Protein AF-A0A1E3QME3-F1 (afdb_monomer)

Structure (mmCIF, N/CA/C/O backbone):
data_AF-A0A1E3QME3-F1
#
_entry.id   AF-A0A1E3QME3-F1
#
loop_
_atom_site.group_PDB
_atom_site.id
_atom_site.type_symbol
_atom_site.label_atom_id
_atom_site.label_alt_id
_atom_site.label_comp_id
_atom_site.label_asym_id
_atom_site.label_entity_id
_atom_site.label_seq_id
_atom_site.pdbx_PDB_ins_code
_atom_site.Cartn_x
_atom_site.Cartn_y
_atom_site.Cartn_z
_atom_site.occupancy
_atom_site.B_iso_or_equiv
_atom_site.auth_seq_id
_atom_site.auth_comp_id
_atom_site.auth_asym_id
_atom_site.auth_atom_id
_atom_site.pdbx_PDB_model_num
ATOM 1 N N . MET A 1 1 ? -4.317 15.459 -65.317 1.00 50.41 1 MET A N 1
ATOM 2 C CA . MET A 1 1 ? -3.439 15.964 -64.241 1.00 50.41 1 MET A CA 1
ATOM 3 C C . MET A 1 1 ? -4.010 15.533 -62.903 1.00 50.41 1 MET A C 1
ATOM 5 O O . MET A 1 1 ? -5.061 16.032 -62.539 1.00 50.41 1 MET A O 1
ATOM 9 N N . GLN A 1 2 ? -3.357 14.603 -62.210 1.00 47.69 2 GLN A N 1
ATOM 10 C CA . GLN A 1 2 ? -3.510 14.381 -60.768 1.00 47.69 2 GLN A CA 1
ATOM 11 C C . GLN A 1 2 ? -2.286 13.572 -60.329 1.00 47.69 2 GLN A C 1
ATOM 13 O O . GLN A 1 2 ? -2.188 12.378 -60.592 1.00 47.69 2 GLN A O 1
ATOM 18 N N . ALA A 1 3 ? -1.291 14.263 -59.775 1.00 52.78 3 ALA A N 1
ATOM 19 C CA . ALA A 1 3 ? -0.101 13.636 -59.222 1.00 52.78 3 ALA A CA 1
ATOM 20 C C . ALA A 1 3 ? -0.425 13.163 -57.800 1.00 52.78 3 ALA A C 1
ATOM 22 O O . ALA A 1 3 ? -0.618 13.977 -56.897 1.00 52.78 3 ALA A O 1
ATOM 23 N N . SER A 1 4 ? -0.516 11.849 -57.602 1.00 56.19 4 SER A N 1
ATOM 24 C CA . SER A 1 4 ? -0.599 11.240 -56.277 1.00 56.19 4 SER A CA 1
ATOM 25 C C . SER A 1 4 ? 0.798 11.213 -55.658 1.00 56.19 4 SER A C 1
ATOM 27 O O . SER A 1 4 ? 1.615 10.353 -55.987 1.00 56.19 4 SER A O 1
ATOM 29 N N . PHE A 1 5 ? 1.092 12.161 -54.773 1.00 58.22 5 PHE A N 1
ATOM 30 C CA . PHE A 1 5 ? 2.298 12.100 -53.953 1.00 58.22 5 PHE A CA 1
ATOM 31 C C . PHE A 1 5 ? 2.106 11.047 -52.850 1.00 58.22 5 PHE A C 1
ATOM 33 O O . PHE A 1 5 ? 1.171 11.181 -52.055 1.00 5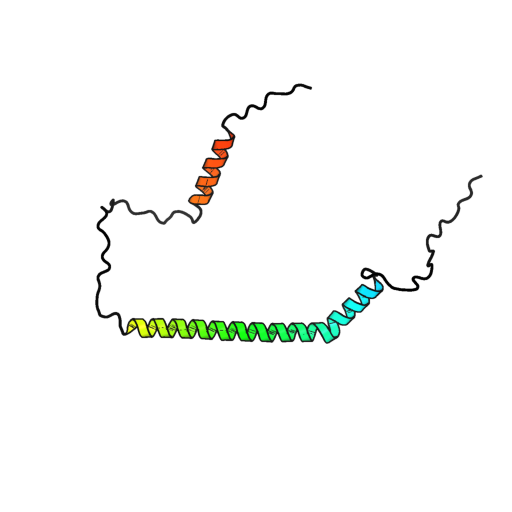8.22 5 PHE A O 1
ATOM 40 N N . PRO A 1 6 ? 2.957 10.009 -52.748 1.00 59.34 6 PRO A N 1
ATOM 41 C CA . PRO A 1 6 ? 2.919 9.113 -51.604 1.00 59.34 6 PRO A CA 1
ATOM 42 C C . PRO A 1 6 ? 3.414 9.878 -50.373 1.00 59.34 6 PRO A C 1
ATOM 44 O O . PRO A 1 6 ? 4.597 10.198 -50.251 1.00 59.34 6 PRO A O 1
ATOM 47 N N . TYR A 1 7 ? 2.502 10.185 -49.450 1.00 56.09 7 TYR A N 1
ATOM 48 C CA . TYR A 1 7 ? 2.841 10.737 -48.142 1.00 56.09 7 TYR A CA 1
ATOM 49 C C . TYR A 1 7 ? 3.492 9.635 -47.295 1.00 56.09 7 TYR A C 1
ATOM 51 O O . TYR A 1 7 ? 2.861 8.996 -46.456 1.00 56.09 7 TYR A O 1
ATOM 59 N N . ASN A 1 8 ? 4.773 9.377 -47.551 1.00 60.12 8 ASN A N 1
ATOM 60 C CA . ASN A 1 8 ? 5.600 8.507 -46.727 1.00 60.12 8 ASN A CA 1
ATOM 61 C C . ASN A 1 8 ? 5.943 9.254 -45.430 1.00 60.12 8 ASN A C 1
ATOM 63 O O . ASN A 1 8 ? 7.009 9.850 -45.283 1.00 60.12 8 ASN A O 1
ATOM 67 N N . HIS A 1 9 ? 5.023 9.232 -44.463 1.00 55.09 9 HIS A N 1
ATOM 68 C CA . HIS A 1 9 ? 5.264 9.749 -43.114 1.00 55.09 9 HIS A CA 1
ATOM 69 C C . HIS A 1 9 ? 5.997 8.725 -42.237 1.00 55.09 9 HIS A C 1
ATOM 71 O O . HIS A 1 9 ? 5.611 8.445 -41.107 1.00 55.09 9 HIS A O 1
ATOM 77 N N . HIS A 1 10 ? 7.081 8.160 -42.760 1.00 54.62 10 HIS A N 1
ATOM 78 C CA . HIS A 1 10 ? 8.076 7.454 -41.960 1.00 54.62 10 HIS A CA 1
ATOM 79 C C . HIS A 1 10 ? 9.407 8.188 -42.064 1.00 54.62 10 HIS A C 1
ATOM 81 O O . HIS A 1 10 ? 10.439 7.638 -42.431 1.00 54.62 10 HIS A O 1
ATOM 87 N N . GLN A 1 11 ? 9.376 9.464 -41.681 1.00 55.53 11 GLN A N 1
ATOM 88 C CA . GLN A 1 11 ? 10.560 10.161 -41.202 1.00 55.53 11 GLN A CA 1
ATOM 89 C C . GLN A 1 11 ? 10.934 9.527 -39.853 1.00 55.53 11 GLN A C 1
ATOM 91 O O . GLN A 1 11 ? 10.621 10.046 -38.783 1.00 55.53 11 GLN A O 1
ATOM 96 N N . HIS A 1 12 ? 11.599 8.371 -39.897 1.00 55.16 12 HIS A N 1
ATOM 97 C CA . HIS A 1 12 ? 12.467 7.922 -38.814 1.00 55.16 12 HIS A CA 1
ATOM 98 C C . HIS A 1 12 ? 13.718 8.814 -38.818 1.00 55.16 12 HIS A C 1
ATOM 100 O O . HIS A 1 12 ? 14.831 8.356 -39.048 1.00 55.16 12 HIS A O 1
ATOM 106 N N . LEU A 1 13 ? 13.515 10.115 -38.589 1.00 54.62 13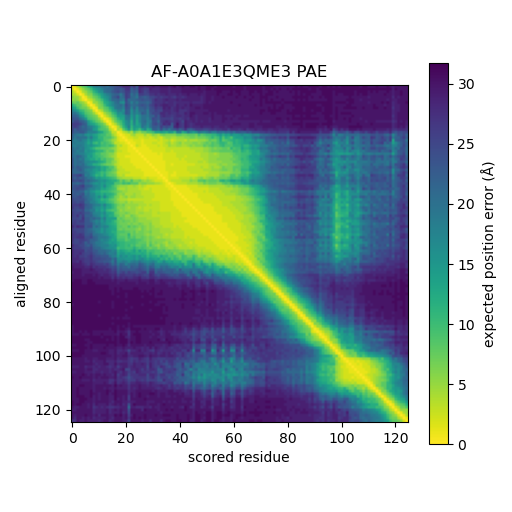 LEU A N 1
ATOM 107 C CA . LEU A 1 13 ? 14.578 11.000 -38.147 1.00 54.62 13 LEU A CA 1
ATOM 108 C C . LEU A 1 13 ? 15.043 10.438 -36.812 1.00 54.62 13 LEU A C 1
ATOM 110 O O . LEU A 1 13 ? 14.241 10.238 -35.894 1.00 54.62 13 LEU A O 1
ATOM 114 N N . ALA A 1 14 ? 16.320 10.090 -36.771 1.00 56.28 14 ALA A N 1
ATOM 115 C CA . ALA A 1 14 ? 17.012 9.553 -35.624 1.00 56.28 14 ALA A CA 1
ATOM 116 C C . ALA A 1 14 ? 16.522 10.221 -34.327 1.00 56.28 14 ALA A C 1
ATOM 118 O O . ALA A 1 14 ? 16.697 11.417 -34.107 1.00 56.28 14 ALA A O 1
ATOM 119 N N . SER A 1 15 ? 15.887 9.434 -33.451 1.00 56.62 15 SER A N 1
ATOM 120 C CA . SER A 1 15 ? 15.576 9.824 -32.073 1.00 56.62 15 SER A CA 1
ATOM 121 C C . SER A 1 15 ? 16.859 9.807 -31.227 1.00 56.62 15 SER A C 1
ATOM 123 O O . SER A 1 15 ? 16.945 9.116 -30.209 1.00 56.62 15 SER A O 1
ATOM 125 N N . GLU A 1 16 ? 17.884 10.489 -31.705 1.00 61.97 16 GLU A N 1
ATOM 126 C CA . GLU A 1 16 ? 19.144 10.762 -31.033 1.00 61.97 16 GLU A CA 1
ATOM 127 C C . GLU A 1 16 ? 18.908 12.124 -30.370 1.00 61.97 16 GLU A C 1
ATOM 129 O O . GLU A 1 16 ? 18.631 13.105 -31.041 1.00 61.97 16 GLU A O 1
ATOM 134 N N . MET A 1 17 ? 18.764 12.267 -29.052 1.00 69.12 17 MET A N 1
ATOM 135 C CA . MET A 1 17 ? 19.785 11.948 -28.055 1.00 69.12 17 MET A CA 1
ATOM 136 C C . MET A 1 17 ? 19.211 11.443 -26.709 1.00 69.12 17 MET A C 1
ATOM 138 O O . MET A 1 17 ? 19.961 11.026 -25.833 1.00 69.12 17 MET A O 1
ATOM 142 N N . ALA A 1 18 ? 17.886 11.427 -26.509 1.00 82.06 18 ALA A N 1
ATOM 143 C CA . ALA A 1 18 ? 17.266 10.846 -25.314 1.00 82.06 18 ALA A CA 1
ATOM 144 C C . ALA A 1 18 ? 15.832 10.377 -25.585 1.00 82.06 18 ALA A C 1
ATOM 146 O O . ALA A 1 18 ? 14.992 11.108 -26.107 1.00 82.06 18 ALA A O 1
ATOM 147 N N . LYS A 1 19 ? 15.506 9.150 -25.166 1.00 83.44 19 LYS A N 1
ATOM 148 C CA . LYS A 1 19 ? 14.135 8.638 -25.275 1.00 83.44 19 LYS A CA 1
ATOM 149 C C . LYS A 1 19 ? 13.244 9.262 -24.200 1.00 83.44 19 LYS A C 1
ATOM 151 O O . LYS A 1 19 ? 13.549 9.163 -23.008 1.00 83.44 19 LYS A O 1
ATOM 156 N N . SER A 1 20 ? 12.094 9.799 -24.619 1.00 89.50 20 SER A N 1
ATOM 157 C CA . SER A 1 20 ? 11.043 10.299 -23.719 1.00 89.50 20 SER A CA 1
ATOM 158 C C . SER A 1 20 ? 10.685 9.278 -22.630 1.00 89.50 20 SER A C 1
ATOM 160 O O . SER A 1 20 ? 10.714 8.062 -22.859 1.00 89.50 20 SER A O 1
ATOM 162 N N . LEU A 1 21 ? 10.287 9.758 -21.447 1.00 89.69 21 LEU A N 1
ATOM 163 C CA . LEU A 1 21 ? 9.848 8.917 -20.327 1.00 89.69 21 LEU A CA 1
ATOM 164 C C . LEU A 1 21 ? 8.726 7.944 -20.729 1.00 89.69 21 LEU A C 1
ATOM 166 O O . LEU A 1 21 ? 8.727 6.791 -20.297 1.00 89.69 21 LEU A O 1
ATOM 170 N N . ARG A 1 22 ? 7.817 8.412 -21.592 1.00 92.12 22 ARG A N 1
ATOM 171 C CA . ARG A 1 22 ? 6.663 7.669 -22.124 1.00 92.12 22 ARG A CA 1
ATOM 172 C C . ARG A 1 22 ? 6.957 6.910 -23.423 1.00 92.12 22 ARG A C 1
ATOM 174 O O . ARG A 1 22 ? 6.041 6.401 -24.061 1.00 92.12 22 ARG A O 1
ATOM 181 N N . SER A 1 23 ? 8.222 6.820 -23.837 1.00 94.00 23 SER A N 1
ATOM 182 C CA . SER A 1 23 ? 8.597 6.042 -25.023 1.00 94.00 23 SER A CA 1
ATOM 183 C C . SER A 1 23 ? 8.308 4.551 -24.819 1.00 94.00 23 SER A C 1
ATOM 185 O O . SER A 1 23 ? 8.672 3.954 -23.800 1.00 94.00 23 SER A O 1
ATOM 187 N N . LYS A 1 24 ? 7.674 3.924 -25.819 1.00 92.12 24 LYS A N 1
ATOM 188 C CA . LYS A 1 24 ? 7.244 2.518 -25.745 1.00 92.12 24 LYS A CA 1
ATOM 189 C C . LYS A 1 24 ? 8.410 1.573 -25.440 1.00 92.12 24 LYS A C 1
ATOM 191 O O . LYS A 1 24 ? 8.266 0.702 -24.588 1.00 92.12 24 LYS A O 1
ATOM 196 N N . SER A 1 25 ? 9.583 1.779 -26.045 1.00 93.38 25 SER A N 1
ATOM 197 C CA . SER A 1 25 ? 10.755 0.930 -25.785 1.00 93.38 25 SER A CA 1
ATOM 198 C C . SER A 1 25 ? 11.228 1.011 -24.327 1.00 93.38 25 SER A C 1
ATOM 200 O O . SER A 1 25 ? 11.552 -0.011 -23.728 1.00 93.38 25 SER A O 1
ATOM 202 N N . LYS A 1 26 ? 11.227 2.210 -23.719 1.00 93.25 26 LYS A N 1
ATOM 203 C CA . LYS A 1 26 ? 11.643 2.403 -22.318 1.00 93.25 26 LYS A CA 1
ATOM 204 C C . LYS A 1 26 ? 10.625 1.796 -21.353 1.00 93.25 26 LYS A C 1
ATOM 206 O O . LYS A 1 26 ? 11.012 1.173 -20.368 1.00 93.25 26 LYS A O 1
ATOM 211 N N . LEU A 1 27 ? 9.332 1.927 -21.652 1.00 95.50 27 LEU A N 1
ATOM 212 C CA . LEU A 1 27 ? 8.262 1.314 -20.861 1.00 95.50 27 LEU A CA 1
ATOM 213 C C . LEU A 1 27 ? 8.280 -0.221 -20.943 1.00 95.50 27 LEU A C 1
ATOM 215 O O . LEU A 1 27 ? 8.151 -0.874 -19.908 1.00 95.50 27 LEU A O 1
ATOM 219 N N . ARG A 1 28 ? 8.508 -0.798 -22.131 1.00 95.12 28 ARG A N 1
ATOM 220 C CA . ARG A 1 28 ? 8.649 -2.254 -22.319 1.00 95.12 28 ARG A CA 1
ATOM 221 C C . ARG A 1 28 ? 9.849 -2.809 -21.548 1.00 95.12 28 ARG A C 1
ATOM 223 O O . ARG A 1 28 ? 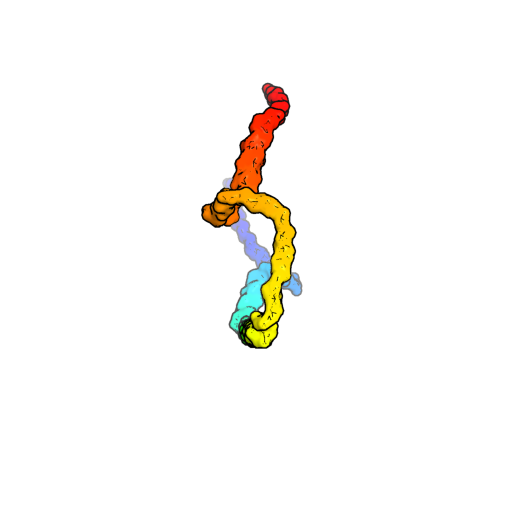9.675 -3.753 -20.786 1.00 95.12 28 ARG A O 1
ATOM 230 N N . ALA A 1 29 ? 11.015 -2.165 -21.637 1.00 94.56 29 ALA A N 1
ATOM 231 C CA . ALA A 1 29 ? 12.193 -2.559 -20.859 1.00 94.56 29 ALA A CA 1
ATOM 232 C C . ALA A 1 29 ? 11.934 -2.504 -19.341 1.00 94.56 29 ALA A C 1
ATOM 234 O O . ALA A 1 29 ? 12.275 -3.436 -18.617 1.00 94.56 29 ALA A O 1
ATOM 235 N N . LYS A 1 30 ? 11.265 -1.448 -18.849 1.00 94.81 30 LYS A N 1
ATOM 236 C CA . LYS A 1 30 ? 10.852 -1.365 -17.437 1.00 94.81 30 LYS A CA 1
ATOM 237 C C . LYS A 1 30 ? 9.875 -2.477 -17.050 1.00 94.81 30 LYS A C 1
ATOM 239 O O . LYS A 1 30 ? 9.945 -2.966 -15.931 1.00 94.81 30 LYS A O 1
ATOM 244 N N . SER A 1 31 ? 8.954 -2.861 -17.933 1.00 95.19 31 SER A N 1
ATOM 245 C CA . SER A 1 31 ? 8.003 -3.945 -17.665 1.00 95.19 31 SER A CA 1
ATOM 246 C C . SER A 1 31 ? 8.704 -5.291 -17.478 1.00 95.19 31 SER A C 1
ATOM 248 O O . SER A 1 31 ? 8.378 -5.990 -16.525 1.00 95.19 31 SER A O 1
ATOM 250 N N . VAL A 1 32 ? 9.689 -5.613 -18.323 1.00 95.19 32 VAL A N 1
ATOM 251 C CA . VAL A 1 32 ? 10.496 -6.836 -18.177 1.00 95.19 32 VAL A CA 1
ATOM 252 C C . VAL A 1 32 ? 11.280 -6.805 -16.866 1.00 95.19 32 VAL A C 1
ATOM 254 O O . VAL A 1 32 ? 11.182 -7.743 -16.084 1.00 95.19 32 VAL A O 1
ATOM 257 N N . LYS A 1 33 ? 11.963 -5.689 -16.568 1.00 95.31 33 LYS A N 1
ATOM 258 C CA . LYS A 1 33 ? 12.713 -5.532 -15.312 1.00 95.31 33 LYS A CA 1
ATOM 259 C C . LYS A 1 33 ? 11.829 -5.729 -14.084 1.00 95.31 33 LYS A C 1
ATOM 261 O O . LYS A 1 33 ? 12.195 -6.491 -13.202 1.00 95.31 33 LYS A O 1
ATOM 266 N N . ARG A 1 34 ? 10.647 -5.098 -14.047 1.00 95.19 34 ARG A N 1
ATOM 267 C CA . ARG A 1 34 ? 9.723 -5.221 -12.908 1.00 95.19 34 ARG A CA 1
ATOM 268 C C . ARG A 1 34 ? 9.357 -6.669 -12.597 1.00 95.19 34 ARG A C 1
ATOM 270 O O . ARG A 1 34 ? 9.311 -7.003 -11.429 1.00 95.19 34 ARG A O 1
ATOM 277 N N . LYS A 1 35 ? 9.138 -7.500 -13.620 1.00 93.00 35 LYS A N 1
ATOM 278 C CA . LYS A 1 35 ? 8.775 -8.916 -13.454 1.00 93.00 35 LYS A CA 1
ATOM 279 C C . LYS A 1 35 ? 9.928 -9.811 -12.991 1.00 93.00 35 LYS A C 1
ATOM 281 O O . LYS A 1 35 ? 9.656 -10.896 -12.503 1.00 93.00 35 LYS A O 1
ATOM 286 N N . GLY A 1 36 ? 11.175 -9.390 -13.196 1.00 88.69 36 GLY A N 1
ATOM 287 C CA . GLY A 1 36 ? 12.350 -10.107 -12.711 1.00 88.69 36 GLY A CA 1
ATOM 288 C C . GLY A 1 36 ? 12.632 -9.770 -11.248 1.00 88.69 36 GLY A C 1
ATOM 289 O O . GLY A 1 36 ? 11.823 -10.015 -10.360 1.00 88.69 36 GLY A O 1
ATOM 290 N N . GLU A 1 37 ? 13.779 -9.150 -11.006 1.00 87.94 37 GLU A N 1
ATOM 291 C CA . GLU A 1 37 ? 14.351 -8.934 -9.670 1.00 87.94 37 GLU A CA 1
ATOM 292 C C . GLU A 1 37 ? 13.500 -8.044 -8.748 1.00 87.94 37 GLU A C 1
ATOM 294 O O . GLU A 1 37 ? 13.493 -8.227 -7.532 1.00 87.94 37 GLU A O 1
ATOM 299 N N . PHE A 1 38 ? 12.762 -7.077 -9.301 1.00 93.88 38 PHE A N 1
ATOM 300 C CA . PHE A 1 38 ? 12.058 -6.090 -8.476 1.00 93.88 38 PHE A CA 1
ATOM 301 C C . PHE A 1 38 ? 10.784 -6.639 -7.829 1.00 93.88 38 PHE A C 1
ATOM 303 O O . PHE A 1 38 ? 10.456 -6.218 -6.722 1.00 93.88 38 PHE A O 1
ATOM 310 N N . GLN A 1 39 ? 10.063 -7.549 -8.492 1.00 95.31 39 GLN A N 1
ATOM 311 C CA . GLN A 1 39 ? 8.816 -8.079 -7.939 1.00 95.31 39 GLN A CA 1
ATOM 312 C C . GLN A 1 39 ? 9.089 -8.949 -6.710 1.00 95.31 39 GLN A C 1
ATOM 314 O O . GLN A 1 39 ? 8.454 -8.745 -5.683 1.00 95.31 39 GLN A O 1
ATOM 319 N N . ALA A 1 40 ? 10.100 -9.822 -6.773 1.00 93.94 40 ALA A N 1
ATOM 320 C CA . ALA A 1 40 ? 10.468 -10.693 -5.656 1.00 93.94 40 ALA A CA 1
ATOM 321 C C . ALA A 1 40 ? 10.770 -9.897 -4.372 1.00 93.94 40 ALA A C 1
ATOM 323 O O . ALA A 1 40 ? 10.220 -10.184 -3.311 1.00 93.94 40 ALA A O 1
ATOM 324 N N . ALA A 1 41 ? 11.562 -8.824 -4.477 1.00 93.88 41 ALA A N 1
ATOM 325 C CA . ALA A 1 41 ? 11.883 -7.968 -3.335 1.00 93.88 41 ALA A CA 1
ATOM 326 C C . ALA A 1 41 ? 10.646 -7.259 -2.742 1.00 93.88 41 ALA A C 1
ATOM 328 O O . ALA A 1 41 ? 10.561 -7.052 -1.525 1.00 93.88 41 ALA A O 1
ATOM 329 N N . VAL A 1 42 ? 9.685 -6.875 -3.589 1.00 95.94 42 VAL A N 1
ATOM 330 C CA . VAL A 1 42 ? 8.416 -6.272 -3.152 1.00 95.94 42 VAL A CA 1
ATOM 331 C C . VAL A 1 42 ? 7.547 -7.308 -2.442 1.00 95.94 42 VAL A C 1
ATOM 333 O O . VAL A 1 42 ? 7.050 -7.024 -1.349 1.00 95.94 42 VAL A O 1
ATOM 336 N N . ASP A 1 43 ? 7.421 -8.504 -3.009 1.00 95.94 43 ASP A N 1
ATOM 337 C CA . ASP A 1 43 ? 6.618 -9.593 -2.451 1.00 95.94 43 ASP A CA 1
ATOM 338 C C . ASP A 1 43 ? 7.171 -10.038 -1.088 1.00 95.94 43 ASP A C 1
ATOM 340 O O . ASP A 1 43 ? 6.424 -10.196 -0.121 1.00 95.94 43 ASP A O 1
ATOM 344 N N . ASP A 1 44 ? 8.493 -10.140 -0.943 1.00 96.62 44 ASP A N 1
ATOM 345 C CA . ASP A 1 44 ? 9.124 -10.489 0.334 1.00 96.62 44 ASP A CA 1
ATOM 346 C C . ASP A 1 44 ? 8.957 -9.398 1.397 1.00 96.62 44 ASP A C 1
ATOM 348 O O . ASP A 1 44 ? 8.825 -9.679 2.594 1.00 96.62 44 ASP A O 1
ATOM 352 N N . ARG A 1 45 ? 8.914 -8.122 0.994 1.00 97.06 45 ARG A N 1
ATOM 353 C CA . ARG A 1 45 ? 8.545 -7.036 1.912 1.00 97.06 45 ARG A CA 1
ATOM 354 C C . ARG A 1 45 ? 7.087 -7.162 2.352 1.00 97.06 45 ARG A C 1
ATOM 356 O O . ARG A 1 45 ? 6.812 -6.957 3.533 1.00 97.06 45 ARG A O 1
ATOM 363 N N . GLN A 1 46 ? 6.174 -7.492 1.443 1.00 97.31 46 GLN A N 1
ATOM 364 C CA . GLN A 1 46 ? 4.760 -7.679 1.774 1.00 97.31 46 GLN A CA 1
ATOM 365 C C . GLN A 1 46 ? 4.568 -8.832 2.761 1.00 97.31 46 GLN A C 1
ATOM 367 O O . GLN A 1 46 ? 3.929 -8.626 3.791 1.00 97.31 46 GLN A O 1
ATOM 372 N N . LYS A 1 47 ? 5.211 -9.985 2.533 1.00 97.56 47 LYS A N 1
ATOM 373 C CA . LYS A 1 47 ? 5.188 -11.124 3.471 1.00 97.56 47 LYS A CA 1
ATOM 374 C C . LYS A 1 47 ? 5.641 -10.721 4.877 1.00 97.56 47 LYS A C 1
ATOM 376 O O . LYS A 1 47 ? 4.979 -11.049 5.856 1.00 97.56 47 LYS A O 1
ATOM 381 N N . ARG A 1 48 ? 6.734 -9.953 4.987 1.00 97.75 48 ARG A N 1
ATOM 382 C CA . ARG A 1 48 ? 7.235 -9.461 6.286 1.00 97.75 48 ARG A CA 1
ATOM 383 C C . ARG A 1 48 ? 6.253 -8.532 6.992 1.00 97.75 48 ARG A C 1
ATOM 385 O O . ARG A 1 48 ? 6.157 -8.576 8.214 1.00 97.75 48 ARG A O 1
ATOM 392 N N . ILE A 1 49 ? 5.562 -7.672 6.248 1.00 97.81 49 ILE A N 1
ATOM 393 C CA . ILE A 1 49 ? 4.567 -6.762 6.826 1.00 97.81 49 ILE A CA 1
ATOM 394 C C . ILE A 1 49 ? 3.367 -7.555 7.335 1.00 97.81 49 ILE A C 1
ATOM 396 O O . ILE A 1 49 ? 2.972 -7.352 8.475 1.00 97.81 49 ILE A O 1
ATOM 400 N N . VAL A 1 50 ? 2.849 -8.490 6.536 1.00 97.81 50 VAL A N 1
ATOM 401 C CA . VAL A 1 50 ? 1.720 -9.343 6.938 1.00 97.81 50 VAL A CA 1
ATOM 402 C C . VAL A 1 50 ? 2.061 -10.131 8.203 1.00 97.81 50 VAL A C 1
ATOM 404 O O . VAL A 1 50 ? 1.319 -10.050 9.175 1.00 97.81 50 VAL A O 1
ATOM 407 N N . ALA A 1 51 ? 3.228 -10.781 8.248 1.00 97.12 51 ALA A N 1
ATOM 408 C CA . ALA A 1 51 ? 3.664 -11.533 9.425 1.00 97.12 51 ALA A CA 1
ATOM 409 C C . ALA A 1 51 ? 3.749 -10.665 10.696 1.00 97.12 51 ALA A C 1
ATOM 411 O O . ALA A 1 51 ? 3.385 -11.114 11.781 1.00 97.12 51 ALA A O 1
ATOM 412 N N . ARG A 1 52 ? 4.202 -9.407 10.575 1.00 97.44 52 ARG A N 1
ATOM 413 C CA . ARG A 1 52 ? 4.219 -8.457 11.701 1.00 97.44 52 ARG A CA 1
ATOM 414 C C . ARG A 1 52 ? 2.811 -8.062 12.127 1.00 97.44 52 ARG A C 1
ATOM 416 O O . ARG A 1 52 ? 2.517 -8.116 13.312 1.00 97.44 52 ARG A O 1
ATOM 423 N N . CYS A 1 53 ? 1.939 -7.729 11.177 1.00 96.62 53 CYS A N 1
ATOM 424 C CA . CYS A 1 53 ? 0.554 -7.370 11.473 1.00 96.62 53 CYS A CA 1
ATOM 425 C C . CYS A 1 53 ? -0.200 -8.509 12.172 1.00 96.62 53 CYS A C 1
ATOM 427 O O . CYS A 1 53 ? -0.926 -8.255 13.127 1.00 96.62 53 CYS A O 1
ATOM 429 N N . GLU A 1 54 ? -0.013 -9.755 11.736 1.00 96.75 54 GLU A N 1
ATOM 430 C CA . GLU A 1 54 ? -0.615 -10.925 12.385 1.00 96.75 54 GLU A CA 1
ATOM 431 C C . GLU A 1 54 ? -0.075 -11.140 13.803 1.00 96.75 54 GLU A C 1
ATOM 433 O O . GLU A 1 54 ? -0.847 -11.429 14.716 1.00 96.75 54 GLU A O 1
ATOM 438 N N . ALA A 1 55 ? 1.237 -10.984 14.005 1.00 96.50 55 ALA A N 1
ATOM 439 C CA . ALA A 1 55 ? 1.847 -11.099 15.326 1.00 96.50 55 ALA A CA 1
ATOM 440 C C . ALA A 1 55 ? 1.369 -9.993 16.280 1.00 96.50 55 ALA A C 1
ATOM 442 O O . ALA A 1 55 ? 1.066 -10.275 17.437 1.00 96.50 55 ALA A O 1
ATOM 443 N N . ASP A 1 56 ? 1.269 -8.753 15.804 1.00 96.06 56 ASP A N 1
ATOM 444 C CA . ASP A 1 56 ? 0.807 -7.623 16.610 1.00 96.06 56 ASP A CA 1
ATOM 445 C C . ASP A 1 56 ? -0.682 -7.751 16.959 1.00 96.06 56 ASP A C 1
ATOM 447 O O . ASP 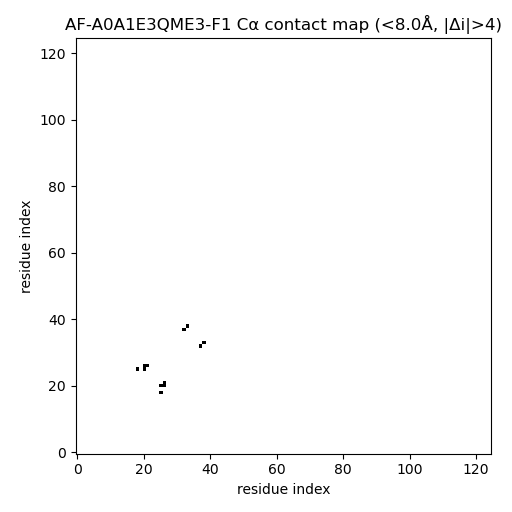A 1 56 ? -1.069 -7.474 18.091 1.00 96.06 56 ASP A O 1
ATOM 451 N N . LEU A 1 57 ? -1.509 -8.253 16.034 1.00 96.06 57 LEU A N 1
ATOM 452 C CA . LEU A 1 57 ? -2.924 -8.530 16.296 1.00 96.06 57 LEU A CA 1
ATOM 453 C C . LEU A 1 57 ? -3.093 -9.622 17.361 1.00 96.06 57 LEU A C 1
ATOM 455 O O . LEU A 1 57 ? -3.909 -9.469 18.267 1.00 96.06 57 LEU A O 1
ATOM 459 N N . LYS A 1 58 ? -2.300 -10.701 17.296 1.00 95.38 58 LYS A N 1
ATOM 460 C CA . LYS A 1 58 ? -2.311 -11.755 18.325 1.00 95.38 58 LYS A CA 1
ATOM 461 C C . LYS A 1 58 ? -1.943 -11.204 19.700 1.00 95.38 58 LYS A C 1
ATOM 463 O O . LYS A 1 58 ? -2.683 -11.436 20.647 1.00 95.38 58 LYS A O 1
ATOM 468 N N . LYS A 1 59 ? -0.876 -10.403 19.790 1.00 95.31 59 LYS A N 1
ATOM 469 C CA . LYS A 1 59 ? -0.471 -9.755 21.048 1.00 95.31 59 LYS A CA 1
ATOM 470 C C . LYS A 1 59 ? -1.568 -8.863 21.619 1.00 95.31 59 LYS A C 1
ATOM 472 O O . LYS A 1 59 ? -1.857 -8.949 22.803 1.00 95.31 59 LYS A O 1
ATOM 477 N N . GLN A 1 60 ? -2.203 -8.040 20.782 1.00 93.19 60 GLN A N 1
ATOM 478 C CA . GLN A 1 60 ? -3.303 -7.179 21.223 1.00 93.19 60 GLN A CA 1
ATOM 479 C C . GLN A 1 60 ? -4.481 -7.996 21.758 1.00 93.19 60 GLN A C 1
ATOM 481 O O . GLN A 1 60 ? -5.035 -7.653 22.799 1.00 93.19 60 GLN A O 1
ATOM 486 N N . ASN A 1 61 ? -4.842 -9.088 21.082 1.00 92.38 61 ASN A N 1
ATOM 487 C CA . ASN A 1 61 ? -5.905 -9.971 21.551 1.00 92.38 61 ASN 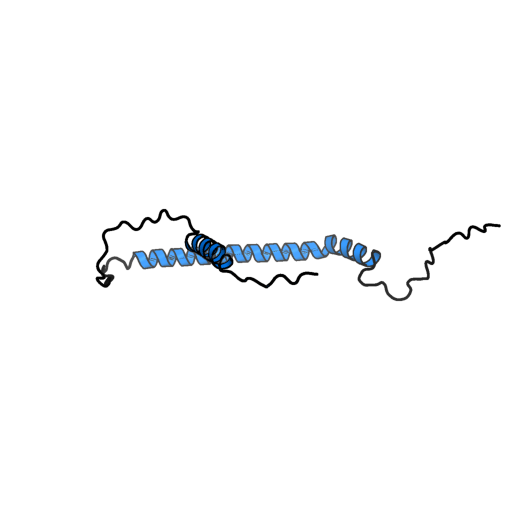A CA 1
ATOM 488 C C . ASN A 1 61 ? -5.538 -10.625 22.890 1.00 92.38 61 ASN A C 1
ATOM 490 O O . ASN A 1 61 ? -6.328 -10.541 23.825 1.00 92.38 61 ASN A O 1
ATOM 494 N N . GLU A 1 62 ? -4.330 -11.180 23.016 1.00 91.31 62 GLU A N 1
ATOM 495 C CA . GLU A 1 62 ? -3.834 -11.775 24.266 1.00 91.31 62 GLU A CA 1
ATOM 496 C C . GLU A 1 62 ? -3.806 -10.759 25.420 1.00 91.31 62 GLU A C 1
ATOM 498 O O . GLU A 1 62 ? -4.205 -11.078 26.536 1.00 91.31 62 GLU A O 1
ATOM 503 N N . GLU A 1 63 ? -3.376 -9.518 25.175 1.00 89.38 63 GLU A N 1
ATOM 504 C CA . GLU A 1 63 ? -3.418 -8.443 26.175 1.00 89.38 63 GLU A CA 1
ATOM 505 C C . GLU A 1 63 ? -4.854 -8.072 26.566 1.00 89.38 63 GLU A C 1
ATOM 507 O O . GLU A 1 63 ? -5.120 -7.787 27.733 1.00 89.38 63 GLU A O 1
ATOM 512 N N . THR A 1 64 ? -5.795 -8.074 25.617 1.00 86.62 64 THR A N 1
ATOM 513 C CA . THR A 1 64 ? -7.207 -7.806 25.929 1.00 86.62 64 THR A CA 1
ATOM 514 C C . THR A 1 64 ? -7.876 -8.951 26.682 1.00 86.62 64 THR A C 1
ATOM 516 O O . THR A 1 64 ? -8.775 -8.694 27.476 1.00 86.62 64 THR A O 1
ATOM 519 N N . GLU A 1 65 ? -7.463 -10.196 26.444 1.00 80.88 65 GLU A N 1
ATOM 520 C CA . GLU A 1 65 ? -7.956 -11.364 27.178 1.00 80.88 65 GLU A CA 1
ATOM 521 C C . GLU A 1 65 ? -7.415 -11.373 28.607 1.00 80.88 65 GLU A C 1
ATOM 523 O O . GLU A 1 65 ? -8.207 -11.468 29.536 1.00 80.88 65 GLU A O 1
ATOM 528 N N . LYS A 1 66 ? -6.114 -11.116 28.802 1.00 77.69 66 LYS A N 1
ATOM 529 C CA . LYS A 1 66 ? -5.519 -10.993 30.145 1.00 77.69 66 LYS A CA 1
ATOM 530 C C . LYS A 1 66 ? -6.184 -9.908 30.988 1.00 77.69 66 LYS A C 1
ATOM 532 O O . LYS A 1 66 ? -6.512 -10.165 32.134 1.00 77.69 66 LYS A O 1
ATOM 537 N N . LYS A 1 67 ? -6.465 -8.736 30.408 1.00 75.12 67 LYS A N 1
ATOM 538 C CA . LYS A 1 67 ? -7.197 -7.668 31.115 1.00 75.12 67 LYS A CA 1
ATOM 539 C C . LYS A 1 67 ? -8.619 -8.084 31.500 1.00 75.12 67 LYS A C 1
ATOM 541 O O . LYS A 1 67 ? -9.072 -7.755 32.581 1.00 75.12 67 LYS A O 1
ATOM 546 N N . LYS A 1 68 ? -9.315 -8.841 30.643 1.00 69.06 68 LYS A N 1
ATOM 547 C CA . LYS A 1 68 ? -10.657 -9.362 30.961 1.00 69.06 68 LYS A CA 1
ATOM 548 C C . LYS A 1 68 ? -10.648 -10.434 32.046 1.00 69.06 68 LYS A C 1
ATOM 550 O O . LYS A 1 68 ? -11.680 -10.617 32.686 1.00 69.06 68 LYS A O 1
ATOM 555 N N . ASP A 1 69 ? -9.556 -11.175 32.186 1.00 61.12 69 ASP A N 1
ATOM 556 C CA . ASP A 1 69 ? -9.417 -12.179 33.236 1.00 61.12 69 ASP A CA 1
ATOM 557 C C . ASP A 1 69 ? -8.958 -11.535 34.557 1.00 61.12 69 ASP A C 1
ATOM 559 O O . ASP A 1 69 ? -9.503 -11.877 35.598 1.00 61.12 69 ASP A O 1
ATOM 563 N N . GLU A 1 70 ? -8.081 -10.524 34.517 1.00 59.12 70 GLU A N 1
ATOM 564 C CA . GLU A 1 70 ? -7.709 -9.711 35.690 1.00 59.12 70 GLU A CA 1
ATOM 565 C C . GLU A 1 70 ? -8.908 -8.915 36.251 1.00 59.12 70 GLU A C 1
ATOM 567 O O . GLU A 1 70 ? -9.109 -8.892 37.463 1.00 59.12 70 GLU A O 1
ATOM 572 N N . ASP A 1 71 ? -9.774 -8.359 35.394 1.00 54.31 71 ASP A N 1
ATOM 573 C CA . ASP A 1 71 ? -10.989 -7.645 35.827 1.00 54.31 71 ASP A CA 1
ATOM 574 C C . ASP A 1 71 ? -12.084 -8.586 36.384 1.00 54.31 71 ASP A C 1
ATOM 576 O O . ASP A 1 71 ? -13.004 -8.133 37.062 1.00 54.31 71 ASP A O 1
ATOM 580 N N . LYS A 1 72 ? -12.021 -9.903 36.131 1.00 51.97 72 LYS A N 1
ATOM 581 C CA . LYS A 1 72 ? -13.004 -10.871 36.665 1.00 51.97 72 LYS A CA 1
ATOM 582 C C . LYS A 1 72 ? -12.711 -11.330 38.088 1.00 51.97 72 LYS A C 1
ATOM 584 O O . LYS A 1 72 ? -13.629 -11.828 38.741 1.00 51.97 72 LYS A O 1
ATOM 589 N N . ASP A 1 73 ? -11.482 -11.156 38.560 1.00 46.09 73 ASP A N 1
ATOM 590 C CA . ASP A 1 73 ? -11.101 -11.516 39.926 1.00 46.09 73 ASP A CA 1
ATOM 591 C C . ASP A 1 73 ? -11.298 -10.351 40.922 1.00 46.09 73 ASP A C 1
ATOM 593 O O . ASP A 1 73 ? -11.308 -10.583 42.132 1.00 46.09 73 ASP A O 1
ATOM 597 N N . GLU A 1 74 ? -11.556 -9.120 40.448 1.00 44.97 74 GLU A N 1
ATOM 598 C CA . GLU A 1 74 ? -11.887 -7.958 41.300 1.00 44.97 74 GLU A CA 1
ATOM 599 C C . GLU A 1 74 ? -13.385 -7.577 41.328 1.00 44.97 74 GLU A C 1
ATOM 601 O O . GLU A 1 74 ? -13.818 -6.859 42.232 1.00 44.97 74 GLU A O 1
ATOM 606 N N . ASP A 1 75 ? -14.226 -8.118 40.440 1.00 43.69 75 ASP A N 1
ATOM 607 C CA . ASP A 1 75 ? -15.647 -7.733 40.307 1.00 43.69 75 ASP A CA 1
ATOM 608 C C . ASP A 1 75 ? -16.621 -8.507 41.228 1.00 43.69 75 ASP A C 1
ATOM 610 O O . ASP A 1 75 ? -17.762 -8.814 40.873 1.00 43.69 75 ASP A O 1
ATOM 614 N N . ASN A 1 76 ? -16.201 -8.804 42.463 1.00 45.31 76 ASN A N 1
ATOM 615 C CA . ASN A 1 76 ? -17.111 -9.249 43.533 1.00 45.31 76 ASN A CA 1
ATOM 616 C C . ASN A 1 76 ? -17.295 -8.198 44.637 1.00 45.31 76 ASN A C 1
ATOM 618 O O . ASN A 1 76 ? -17.615 -8.527 45.781 1.00 45.31 76 ASN A O 1
ATOM 622 N N . VAL A 1 77 ? -17.105 -6.915 44.314 1.00 48.97 77 VAL A N 1
ATOM 623 C CA . VAL A 1 77 ? -17.444 -5.812 45.217 1.00 48.97 77 VAL A CA 1
ATOM 624 C C . VAL A 1 77 ? -18.080 -4.649 44.446 1.00 48.97 77 VAL A C 1
ATOM 626 O O . VAL A 1 77 ? -17.399 -3.783 43.917 1.00 48.97 77 VAL A 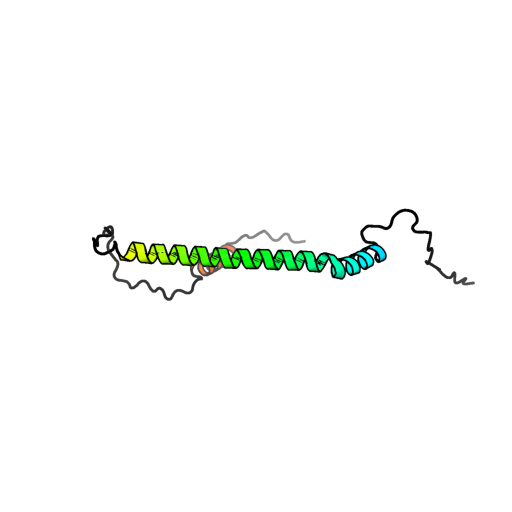O 1
ATOM 629 N N . LYS A 1 78 ? -19.414 -4.585 44.562 1.00 40.81 78 LYS A N 1
ATOM 630 C CA . LYS A 1 78 ? -20.277 -3.389 44.467 1.00 40.81 78 LYS A CA 1
ATOM 631 C C . LYS A 1 78 ? -20.679 -2.908 43.070 1.00 40.81 78 LYS A C 1
ATOM 633 O O . LYS A 1 78 ? -20.200 -1.912 42.540 1.00 40.81 78 LYS A O 1
ATOM 638 N N . ASP A 1 79 ? -21.767 -3.518 42.612 1.00 48.72 79 ASP A N 1
ATOM 639 C CA . ASP A 1 79 ? -23.058 -2.830 42.466 1.00 48.72 79 ASP A CA 1
ATOM 640 C C . ASP A 1 79 ? -23.098 -1.444 43.154 1.00 48.72 79 ASP A C 1
ATOM 642 O O . ASP A 1 79 ? -23.006 -1.374 44.377 1.00 48.72 79 ASP A O 1
ATOM 646 N N . VAL A 1 80 ? -23.114 -0.360 42.366 1.00 44.59 80 VAL A N 1
ATOM 647 C CA . VAL A 1 80 ? -24.025 0.809 42.427 1.00 44.59 80 VAL A CA 1
ATOM 648 C C . VAL A 1 80 ? -23.568 1.788 41.330 1.00 44.59 80 VAL A C 1
ATOM 650 O O . VAL A 1 80 ? -22.807 2.728 41.560 1.00 44.59 80 VAL A O 1
ATOM 653 N N . MET A 1 81 ? -24.059 1.596 40.104 1.00 41.41 81 MET A N 1
ATOM 654 C CA . MET A 1 81 ? -24.167 2.701 39.146 1.00 41.41 81 MET A CA 1
ATOM 655 C C . MET A 1 81 ? -25.358 3.553 39.587 1.00 41.41 81 MET A C 1
ATOM 657 O O . MET A 1 81 ? -26.509 3.170 39.379 1.00 41.41 81 MET A O 1
ATOM 661 N N . ALA A 1 82 ? -25.087 4.694 40.223 1.00 46.56 82 ALA A N 1
ATOM 662 C CA . ALA A 1 82 ? -26.093 5.709 40.515 1.00 46.56 82 ALA A CA 1
ATOM 663 C C . ALA A 1 82 ? -26.645 6.268 39.191 1.00 46.56 82 ALA A C 1
ATOM 665 O O . ALA A 1 82 ? -26.083 7.181 38.587 1.00 46.56 82 ALA A O 1
ATOM 666 N N . VAL A 1 83 ? -27.730 5.662 38.710 1.00 45.66 83 VAL A N 1
ATOM 667 C CA . VAL A 1 83 ? -28.531 6.160 37.594 1.00 45.66 83 VAL A CA 1
ATOM 668 C C . VAL A 1 83 ? -29.461 7.231 38.146 1.00 45.66 83 VAL A C 1
ATOM 670 O O . VAL A 1 83 ? -30.403 6.928 38.871 1.00 45.66 83 VAL A O 1
ATOM 673 N N . ASP A 1 84 ? -29.157 8.473 37.785 1.00 42.84 84 ASP A N 1
ATOM 674 C CA . ASP A 1 84 ? -29.999 9.658 37.934 1.00 42.84 84 ASP A CA 1
ATOM 675 C C . ASP A 1 84 ? -31.462 9.342 37.552 1.00 42.84 84 ASP A C 1
ATOM 677 O O . ASP A 1 84 ? -31.761 8.930 36.421 1.00 42.84 84 ASP A O 1
ATOM 681 N N . GLU A 1 85 ? -32.364 9.467 38.530 1.00 50.97 85 GLU A N 1
ATOM 682 C CA . GLU A 1 85 ? -33.798 9.194 38.426 1.00 50.97 85 GLU A CA 1
ATOM 683 C C . GLU A 1 85 ? -34.484 10.249 37.550 1.00 50.97 85 GLU A C 1
ATOM 685 O O . GLU A 1 85 ? -35.176 11.154 38.009 1.00 50.97 85 GLU A O 1
ATOM 690 N N . THR A 1 86 ? -34.336 10.109 36.237 1.00 55.09 86 THR A N 1
ATOM 691 C CA . THR A 1 86 ? -35.264 10.726 35.286 1.00 55.09 86 THR A CA 1
ATOM 692 C C . THR A 1 86 ? -36.475 9.802 35.112 1.00 55.09 86 THR A C 1
ATOM 694 O O . THR A 1 86 ? -36.294 8.588 34.960 1.00 55.09 86 THR A O 1
ATOM 697 N N . PRO A 1 87 ? -37.725 10.313 35.154 1.00 50.09 87 PRO A N 1
ATOM 698 C CA . PRO A 1 87 ? -38.915 9.470 35.103 1.00 50.09 87 PRO A CA 1
ATOM 699 C C . PRO A 1 87 ? -38.952 8.695 33.782 1.00 50.09 87 PRO A C 1
ATOM 701 O O . PRO A 1 87 ? -39.178 9.253 32.705 1.00 50.09 87 PRO A O 1
ATOM 704 N N . LYS A 1 88 ? -38.700 7.386 33.883 1.00 51.97 88 LYS A N 1
ATOM 705 C CA . LYS A 1 88 ? -38.806 6.414 32.796 1.00 51.97 88 LYS A CA 1
ATOM 706 C C . LYS A 1 88 ? -40.245 6.430 32.292 1.00 51.97 88 LYS A C 1
ATOM 708 O O . LYS A 1 88 ? -41.150 5.947 32.956 1.00 51.97 88 LYS A O 1
ATOM 713 N N . SER A 1 89 ? -40.469 6.992 31.109 1.00 57.22 89 SER A N 1
ATOM 714 C CA . SER A 1 89 ? -41.714 6.760 30.386 1.00 57.22 89 SER A CA 1
ATOM 715 C C . SER A 1 89 ? -41.773 5.280 29.994 1.00 57.22 89 SER A C 1
ATOM 717 O O . SER A 1 89 ? -40.909 4.836 29.236 1.00 57.22 89 SER A O 1
ATOM 719 N N . ASP A 1 90 ? -42.789 4.545 30.452 1.00 59.09 90 ASP A N 1
ATOM 720 C CA . ASP A 1 90 ? -42.996 3.089 30.273 1.00 59.09 90 ASP A CA 1
ATOM 721 C C . ASP A 1 90 ? -43.256 2.622 28.825 1.00 59.09 90 ASP A C 1
ATOM 723 O O . ASP A 1 90 ? -43.875 1.587 28.572 1.00 59.09 90 ASP A O 1
ATOM 727 N N . LYS A 1 91 ? -42.807 3.377 27.821 1.00 67.88 91 LYS A N 1
ATOM 728 C CA . LYS A 1 91 ? -42.897 2.948 26.426 1.00 67.88 91 LYS A CA 1
ATOM 729 C C . LYS A 1 91 ? -41.661 2.111 26.103 1.00 67.88 91 LYS A C 1
ATOM 731 O O . LYS A 1 91 ? -40.554 2.645 26.192 1.00 67.88 91 LYS A O 1
ATOM 736 N N . PRO A 1 92 ? -41.806 0.840 25.681 1.00 68.00 92 PRO A N 1
ATOM 737 C CA . PRO A 1 92 ? -40.665 0.055 25.238 1.00 68.00 92 PRO A CA 1
ATOM 738 C C . PRO A 1 92 ? -40.015 0.781 24.060 1.00 68.00 92 PRO A C 1
ATOM 740 O O . PRO A 1 92 ? -40.646 1.024 23.028 1.00 68.00 92 PRO A O 1
ATOM 743 N N . VAL A 1 93 ? -38.752 1.174 24.224 1.00 59.84 93 VAL A N 1
ATOM 744 C CA . VAL A 1 93 ? -37.972 1.764 23.138 1.00 59.84 93 VAL A CA 1
ATOM 745 C C . VAL A 1 93 ? -37.800 0.678 22.081 1.00 59.84 93 VAL A C 1
ATOM 747 O O . VAL A 1 93 ? -37.039 -0.270 22.256 1.00 59.84 93 VAL A O 1
ATOM 750 N N . SER A 1 94 ? -38.554 0.793 20.988 1.00 63.09 94 SER A N 1
ATOM 751 C CA . SER A 1 94 ? -38.483 -0.125 19.855 1.00 63.09 94 SER A CA 1
ATOM 752 C C . SER A 1 94 ? -37.119 0.019 19.171 1.00 63.09 94 SER A C 1
ATOM 754 O O . SER A 1 94 ? -36.884 0.914 18.358 1.00 63.09 94 SER A O 1
ATOM 756 N N . THR A 1 95 ? -36.187 -0.868 19.517 1.00 63.09 95 THR A N 1
ATOM 757 C CA . THR A 1 95 ? -34.853 -0.965 18.903 1.00 63.09 95 THR A CA 1
ATOM 758 C C . THR A 1 95 ? -34.888 -1.613 17.515 1.00 63.09 95 THR A C 1
ATOM 760 O O . THR A 1 95 ? -33.853 -1.713 16.860 1.00 63.09 95 THR A O 1
ATOM 763 N N . SER A 1 96 ? -36.070 -1.993 17.007 1.00 59.41 96 SER A N 1
ATOM 764 C CA . SER A 1 96 ? -36.250 -2.570 15.666 1.00 59.41 96 SER A CA 1
ATOM 765 C C . SER A 1 96 ? -36.144 -1.544 14.529 1.00 59.41 96 SER A C 1
ATOM 767 O O . SER A 1 96 ? -36.367 -1.872 13.361 1.00 59.41 96 SER A O 1
ATOM 769 N N . GLY A 1 97 ? -35.794 -0.291 14.835 1.00 61.00 97 GLY A N 1
ATOM 770 C CA . GLY A 1 97 ? -35.429 0.697 13.831 1.00 61.00 97 GLY A CA 1
ATOM 771 C C . GLY A 1 97 ? -34.189 0.250 13.057 1.00 61.00 97 GLY A C 1
ATOM 772 O O . GLY A 1 97 ? -33.104 0.101 13.614 1.00 61.00 97 GLY A O 1
ATOM 773 N N . TRP A 1 98 ? -34.325 0.073 11.742 1.00 56.06 98 TRP A N 1
ATOM 774 C CA . TRP A 1 98 ? -33.184 -0.172 10.862 1.00 56.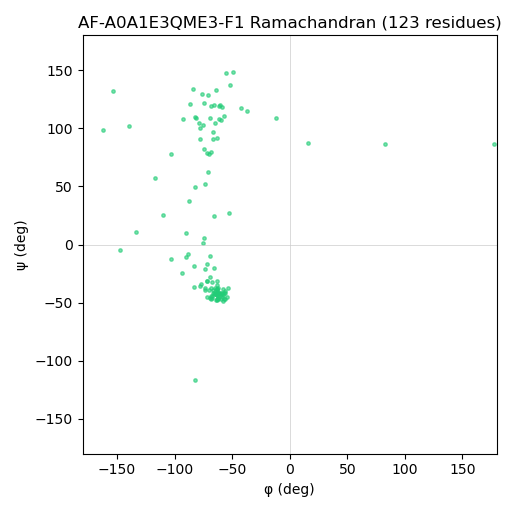06 98 TRP A CA 1
ATOM 775 C C . TRP A 1 98 ? -32.156 0.960 11.025 1.00 56.06 98 TRP A C 1
ATOM 777 O O . TRP A 1 98 ? -32.544 2.113 11.222 1.00 56.06 98 TRP A O 1
ATOM 787 N N . ARG A 1 99 ? -30.857 0.640 10.882 1.00 60.59 99 ARG A N 1
ATOM 788 C CA . ARG A 1 99 ? -29.645 1.503 10.958 1.00 60.59 99 ARG A CA 1
ATOM 789 C C . ARG A 1 99 ? -29.632 2.766 10.051 1.00 60.59 99 ARG A C 1
ATOM 791 O O . ARG A 1 99 ? -28.579 3.215 9.614 1.00 60.59 99 ARG A O 1
ATOM 798 N N . LYS A 1 100 ? -30.782 3.341 9.692 1.00 57.69 100 LYS A N 1
ATOM 799 C CA . LYS A 1 100 ? -30.963 4.423 8.717 1.00 57.69 100 LYS A CA 1
ATOM 800 C C . LYS A 1 100 ? -31.871 5.563 9.197 1.00 57.69 100 LYS A C 1
ATOM 802 O O . LYS A 1 100 ? -32.192 6.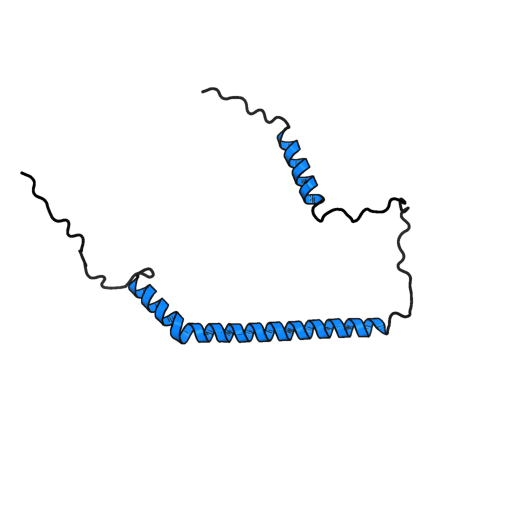414 8.377 1.00 57.69 100 LYS A O 1
ATOM 807 N N . THR A 1 101 ? -32.252 5.647 10.474 1.00 66.62 101 THR A N 1
ATOM 808 C CA . THR A 1 101 ? -33.232 6.650 10.957 1.00 66.62 101 THR A CA 1
ATOM 809 C C . THR A 1 101 ? -32.825 8.102 10.673 1.00 66.62 101 THR A C 1
ATOM 811 O O . THR A 1 101 ? -33.643 8.887 10.200 1.00 66.62 101 THR A O 1
ATOM 814 N N . ARG A 1 102 ? -31.547 8.467 10.860 1.00 70.88 102 ARG A N 1
ATOM 815 C CA . ARG A 1 102 ? -31.070 9.837 10.571 1.00 70.88 102 ARG A CA 1
ATOM 816 C C . ARG A 1 102 ? -30.954 10.143 9.075 1.00 70.88 102 ARG A C 1
ATOM 818 O O . ARG A 1 102 ? -31.302 11.242 8.651 1.00 70.88 102 ARG A O 1
ATOM 825 N N . HIS A 1 103 ? -30.499 9.188 8.262 1.00 73.06 103 HIS A N 1
ATOM 826 C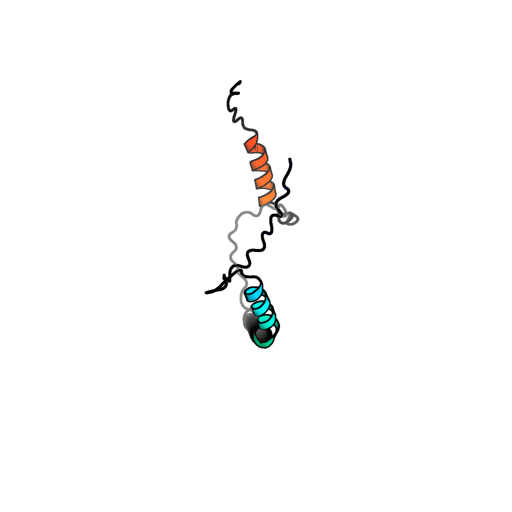 CA . HIS A 1 103 ? -30.312 9.401 6.822 1.00 73.06 103 HIS A CA 1
ATOM 827 C C . HIS A 1 103 ? -31.650 9.439 6.061 1.00 73.06 103 HIS A C 1
ATOM 829 O O . HIS A 1 103 ? -31.818 10.258 5.155 1.00 73.06 103 HIS A O 1
ATOM 835 N N . THR A 1 104 ? -32.627 8.606 6.440 1.00 74.56 104 THR A N 1
ATOM 836 C CA . THR A 1 104 ? -33.982 8.657 5.862 1.00 74.56 104 THR A CA 1
ATOM 837 C C . THR A 1 104 ? -34.700 9.946 6.250 1.00 74.56 104 THR A C 1
ATOM 839 O O . THR A 1 104 ? -35.232 10.617 5.365 1.00 74.56 104 THR A O 1
ATOM 842 N N . ALA A 1 105 ? -34.627 10.354 7.522 1.00 77.69 105 ALA A N 1
ATOM 843 C CA . ALA A 1 105 ? -35.200 11.614 7.995 1.00 77.69 105 ALA A CA 1
ATOM 844 C C . ALA A 1 105 ? -34.571 12.838 7.302 1.00 77.69 105 ALA A C 1
ATOM 846 O O . ALA A 1 105 ? -35.285 13.748 6.880 1.00 77.69 105 ALA A O 1
ATOM 847 N N . TYR A 1 106 ? -33.245 12.849 7.109 1.00 79.62 106 TYR A N 1
ATOM 848 C CA . TYR A 1 106 ? -32.551 13.916 6.379 1.00 79.62 106 TYR A CA 1
ATOM 849 C C . TYR A 1 106 ? -32.991 13.993 4.910 1.00 79.62 106 TYR A C 1
ATOM 851 O O . TYR A 1 106 ? -33.327 15.078 4.429 1.00 79.62 106 TYR A O 1
ATOM 859 N N . LYS A 1 107 ? -33.063 12.852 4.204 1.00 73.62 107 LYS A N 1
ATOM 860 C CA . LYS A 1 107 ? -33.543 12.815 2.811 1.00 73.62 107 LYS A CA 1
ATOM 861 C C . LYS A 1 107 ? -34.996 13.276 2.687 1.00 73.62 107 LYS A C 1
ATOM 863 O O . LYS A 1 107 ? -35.291 14.100 1.826 1.00 73.62 107 LYS A O 1
ATOM 868 N N . GLN A 1 108 ? -35.892 12.813 3.556 1.00 74.06 108 GLN A N 1
ATOM 869 C CA . GLN A 1 108 ? -37.294 13.250 3.558 1.00 74.06 108 GLN A CA 1
ATOM 870 C C . GLN A 1 108 ? -37.427 14.757 3.839 1.00 74.06 108 GLN A C 1
ATOM 872 O O . GLN A 1 108 ? -38.181 15.456 3.157 1.00 74.06 108 GLN A O 1
ATOM 877 N N . ARG A 1 109 ? -36.641 15.292 4.781 1.00 76.69 109 ARG A N 1
ATOM 878 C CA . ARG A 1 109 ? -36.622 16.727 5.101 1.00 76.69 109 ARG A CA 1
ATOM 879 C C . ARG A 1 109 ? -36.072 17.582 3.956 1.00 76.69 109 ARG A C 1
ATOM 881 O O . ARG A 1 109 ? -36.584 18.669 3.713 1.00 76.69 109 ARG A O 1
ATOM 888 N N . ASN A 1 110 ? -35.041 17.134 3.247 1.00 72.88 110 ASN A N 1
ATOM 889 C CA . ASN A 1 110 ? -34.477 17.911 2.140 1.00 72.88 110 ASN A CA 1
ATOM 890 C C . ASN A 1 110 ? -35.321 17.821 0.861 1.00 72.88 110 ASN A C 1
ATOM 892 O O . ASN A 1 110 ? -35.503 18.837 0.193 1.00 72.88 110 ASN A O 1
ATOM 896 N N . ASN A 1 111 ? -35.929 16.665 0.578 1.00 69.00 111 ASN A N 1
ATOM 897 C CA . ASN A 1 111 ? -36.840 16.491 -0.561 1.00 69.00 111 ASN A CA 1
ATOM 898 C C . ASN A 1 111 ? -38.135 17.319 -0.435 1.00 69.00 111 ASN A C 1
ATOM 900 O O . ASN A 1 111 ? -38.819 17.559 -1.427 1.00 69.00 111 ASN A O 1
ATOM 904 N N . THR A 1 112 ? -38.495 17.747 0.778 1.00 66.25 112 THR A N 1
ATOM 905 C CA . THR A 1 112 ? -39.656 18.620 1.030 1.00 66.25 112 THR A CA 1
ATOM 906 C C . THR A 1 112 ? -39.290 20.105 1.069 1.00 66.25 112 THR A C 1
ATOM 908 O O . THR A 1 112 ? -40.132 20.945 0.756 1.00 66.25 112 THR A O 1
ATOM 911 N N . LYS A 1 113 ? -38.034 20.458 1.376 1.00 62.81 113 LYS A N 1
ATOM 912 C CA . LYS A 1 113 ? -37.544 21.849 1.358 1.00 62.81 113 LYS A CA 1
ATOM 913 C C . LYS A 1 113 ? -37.379 22.423 -0.050 1.00 62.81 113 LYS A C 1
ATOM 915 O O . LYS A 1 113 ? -37.611 23.613 -0.223 1.00 62.81 113 LYS A O 1
ATOM 920 N N . SER A 1 114 ? -37.052 21.601 -1.049 1.00 57.91 114 SER A N 1
ATOM 921 C CA . SER A 1 114 ? -36.940 22.043 -2.451 1.00 57.91 114 SER A CA 1
ATOM 922 C C . SER A 1 114 ? -38.282 22.421 -3.098 1.00 57.91 114 SER A C 1
ATOM 924 O O . SER A 1 114 ? -38.294 23.002 -4.177 1.00 57.91 114 SER A O 1
ATOM 926 N N . LYS A 1 115 ? -39.416 22.127 -2.442 1.00 58.72 115 LYS A N 1
ATOM 927 C CA . LYS A 1 115 ? -40.767 22.491 -2.908 1.00 58.72 115 LYS A CA 1
ATOM 928 C C . LYS A 1 115 ? -41.223 23.878 -2.447 1.00 58.72 115 LYS A C 1
ATOM 930 O O . LYS A 1 115 ? -42.259 24.355 -2.906 1.00 58.72 115 LYS A O 1
ATOM 935 N N . LYS A 1 116 ? -40.476 24.545 -1.558 1.00 61.16 116 LYS A N 1
ATOM 936 C CA . LYS A 1 116 ? -40.725 25.953 -1.232 1.00 61.16 116 LYS A CA 1
ATOM 937 C C . LYS A 1 116 ? -40.154 26.808 -2.359 1.00 61.16 116 LYS A C 1
ATOM 939 O O . LYS A 1 116 ? -38.971 27.112 -2.358 1.00 61.16 116 LYS A O 1
ATOM 944 N N . HIS A 1 117 ? -41.011 27.087 -3.342 1.00 62.41 117 HIS A N 1
ATOM 945 C CA . HIS A 1 117 ? -41.017 28.275 -4.205 1.00 62.41 117 HIS A CA 1
ATOM 946 C C . HIS A 1 117 ? -39.706 29.082 -4.170 1.00 62.41 117 HIS A C 1
ATOM 948 O O . HIS A 1 117 ? -39.560 30.033 -3.413 1.00 62.41 117 HIS A O 1
ATOM 954 N N . MET A 1 118 ? -38.760 28.691 -5.021 1.00 55.91 118 MET A N 1
ATOM 955 C CA . MET A 1 118 ? -37.834 29.637 -5.634 1.00 55.91 118 MET A CA 1
ATOM 956 C C . MET A 1 118 ? -38.342 29.832 -7.060 1.00 55.91 118 MET A C 1
ATOM 958 O O . MET A 1 118 ? -37.858 29.194 -7.996 1.00 55.91 118 MET A O 1
ATOM 962 N N . LYS A 1 119 ? -39.397 30.643 -7.230 1.00 58.91 119 LYS A N 1
ATOM 963 C CA . LYS A 1 119 ? -39.751 31.162 -8.558 1.00 58.91 119 LYS A CA 1
ATOM 964 C C . LYS A 1 119 ? -38.625 32.100 -8.994 1.00 58.91 119 LYS A C 1
ATOM 966 O O . LYS A 1 119 ? -38.677 33.294 -8.721 1.00 58.91 119 LYS A O 1
ATOM 971 N N . PHE A 1 120 ? -37.622 31.572 -9.686 1.00 60.66 120 PHE A N 1
ATOM 972 C CA . PHE A 1 120 ? -36.873 32.407 -10.616 1.00 60.66 120 PHE A CA 1
ATOM 973 C C . PHE A 1 120 ? -37.832 32.740 -11.760 1.00 60.66 120 PHE A C 1
ATOM 975 O O . PHE A 1 120 ? -38.410 31.842 -12.377 1.00 60.66 120 PHE A O 1
ATOM 982 N N . GLY A 1 121 ? -38.102 34.034 -11.942 1.00 52.47 121 GLY A N 1
ATOM 983 C CA . GLY A 1 121 ? -38.982 34.534 -12.990 1.00 52.47 121 GLY A CA 1
ATOM 984 C C . GLY A 1 121 ? -38.565 33.975 -14.347 1.00 52.47 121 GLY A C 1
ATOM 985 O O . GLY A 1 121 ? -37.377 33.887 -14.651 1.00 52.47 121 GLY A O 1
ATOM 986 N N . LYS A 1 122 ? -39.553 33.567 -15.148 1.00 47.56 122 LYS A N 1
ATOM 987 C CA . LYS A 1 122 ? -39.342 33.197 -16.546 1.00 47.56 122 LYS A CA 1
ATOM 988 C C . LYS A 1 122 ? -38.712 34.393 -17.263 1.00 47.56 122 LYS A C 1
ATOM 990 O O . LYS A 1 122 ? -39.382 35.404 -17.449 1.00 47.56 122 LYS A O 1
ATOM 995 N N . VAL A 1 123 ? -37.449 34.276 -17.658 1.00 51.91 123 VAL A N 1
ATOM 996 C CA . VAL A 1 123 ? -36.901 35.110 -18.728 1.00 51.91 123 VAL A CA 1
ATOM 997 C C . VAL A 1 123 ? -37.398 34.470 -20.019 1.00 51.91 123 VAL A C 1
ATOM 999 O O . VAL A 1 123 ? -36.978 33.368 -20.368 1.00 51.91 123 VAL A O 1
ATOM 1002 N N . ASN A 1 124 ? -38.388 35.107 -20.642 1.00 49.22 124 ASN A N 1
ATOM 1003 C CA . ASN A 1 124 ? -38.823 34.761 -21.989 1.00 49.22 124 ASN A CA 1
ATOM 1004 C C . ASN A 1 124 ? -37.718 35.213 -22.953 1.00 49.22 124 ASN A C 1
ATOM 1006 O O . ASN A 1 124 ? -37.270 36.356 -22.853 1.00 49.22 124 ASN A O 1
ATOM 1010 N N . TYR A 1 125 ? -37.268 34.304 -23.819 1.00 47.25 125 TYR A N 1
ATOM 1011 C CA . TYR A 1 125 ? -36.531 34.670 -25.029 1.00 47.25 125 TYR A CA 1
ATOM 1012 C C . TYR A 1 125 ? -37.467 35.375 -26.009 1.00 47.25 125 TYR A C 1
ATOM 1014 O O . TYR A 1 125 ? -38.663 34.997 -26.033 1.00 47.25 125 TYR A O 1
#

Radius of gyration: 36.17 Å; Cα contacts (8 Å, |Δi|>4): 6; chains: 1; bounding box: 63×47×110 Å

Mean predicted aligned error: 20.14 Å

Organism: NCBI:txid984486

pLDDT: mean 71.86, std 18.89, range [40.81, 97.81]

InterPro domains:
  IPR019434 Domain of unknown function DUF2423 [PF10338] (17-60)

Secondary structure (DSSP, 8-state):
----------------S---TT-HHHHHHHHHHIIIIIHHHHHHHHHHHHHHHHHHHHHHHHHHHHHHHHHHHH-SS-----------------TT--TTHHHHHHHHHHHHHTTS---------

Foldseek 3Di:
DDDDDPPPPPPPPPPPDDDDPPHPVNVVVVVVVCVPPVVVVVVVVVVVVVVVVVVVVVVVVVVVVVVVVVVVVVPPDDDDPPDDDDPDDPDPPPPVDPPCPVVVVVVVVVVVVVPPDPPPDDPDD

Sequence (125 aa):
MQASFPYNHHQHLASEMAKSLRSKSKLRAKSVKRKGEFQAAVDDRQKRIVARCEADLKKQNEETEKKKDEDKDEDNVKDVMAVDETPKSDKPVSTSGWRKTRHTAYKQRNNTKSKKHMKFGKVNY

Solvent-accessible surface area (backbone atoms only — not comparable to full-atom values): 8296 Å² total; per-residue (Å²): 141,84,86,83,75,82,84,74,85,74,78,77,65,76,82,77,90,69,80,56,88,83,31,65,71,59,47,51,53,49,53,56,48,43,70,48,73,54,40,58,60,51,53,57,50,51,54,55,51,51,57,49,52,55,53,52,51,50,50,53,50,54,54,54,49,51,53,56,54,59,54,62,78,63,70,86,69,74,94,75,83,86,73,78,87,64,86,76,71,91,64,80,79,74,76,83,63,66,103,45,65,67,61,53,52,50,51,56,54,51,69,57,54,74,68,61,78,77,78,72,75,84,81,78,130